Protein AF-A0AAN5C1B6-F1 (afdb_monomer)

Nearest PDB structures (foldseek):
  8b9a-assembly1_B  TM=6.466E-01  e=4.146E-03  Saccharomyces cerevisiae
  4cc9-assembly1_B  TM=4.561E-01  e=5.018E+00  Simian immunodeficiency virus
  4r50-assembly1_B-5  TM=3.275E-01  e=6.320E+00  Bacillus cereus ATCC 14579
  2lp4-assembly1_A  TM=2.470E-01  e=6.320E+00  Escherichia coli K-12

Mean predicted aligned error: 12.23 Å

Solvent-accessible surface area (backbone atoms only — not comparable to full-atom values): 6405 Å² total; per-residue (Å²): 111,70,62,59,54,50,51,45,47,63,71,41,32,85,43,23,78,89,54,72,51,70,71,44,50,52,50,54,53,46,49,32,66,76,67,72,49,55,70,67,60,53,47,54,50,46,55,52,46,27,65,72,73,30,83,88,55,47,54,71,40,68,67,49,49,53,51,48,51,47,55,54,49,54,53,51,51,48,55,63,63,66,50,73,70,76,79,67,85,76,82,70,81,76,75,81,81,78,75,87,77,90,88,129

Sequence (104 aa):
MEDIVGELNELFAASSPDGLPKDVLAELQSLLRVHSIAPQELFYKWESFCLKMGSEETKLNLETVRLFKRDVQESLERETRSKPGRQLPTATPRAAAATDVFGM

pLDDT: mean 75.57, std 15.34, range [41.47, 89.94]

Organism: Aspergillus oryzae (NCBI:txid5062)

Radius of gyration: 24.55 Å; Cα contacts (8 Å, |Δi|>4): 51; chains: 1; bounding box: 38×21×89 Å

Secondary structure (DSSP, 8-state):
-HHHHHHHHHHHTTT-TT---HHHHHHHHHHHHHHT--HHHHHHHHHHHHHHH-GGG-S--HHHHHHHHHHHHHHHHHHHHTS------------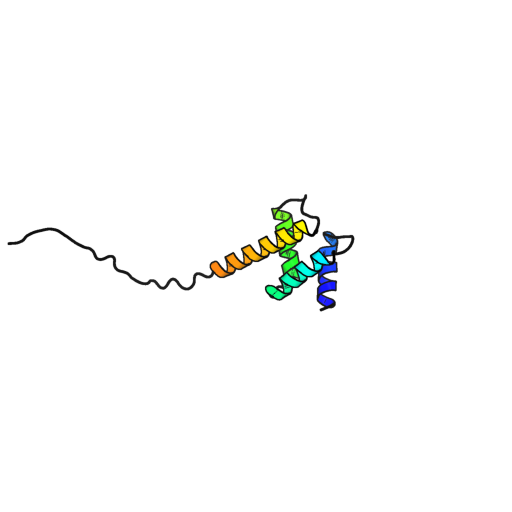---------

Structure (mmCIF, N/CA/C/O backbone):
data_AF-A0AAN5C1B6-F1
#
_entry.id   AF-A0AAN5C1B6-F1
#
loop_
_atom_site.group_PDB
_atom_site.id
_atom_site.type_symbol
_atom_site.label_atom_id
_atom_site.label_alt_id
_atom_site.label_comp_id
_atom_site.label_asym_id
_atom_site.label_entity_id
_atom_site.label_seq_id
_atom_site.pdbx_PD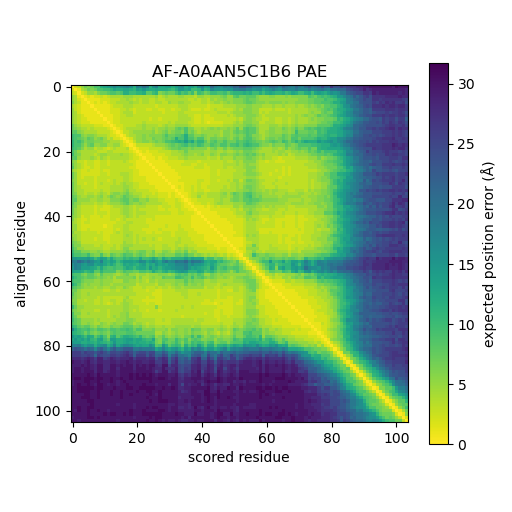B_ins_code
_atom_site.Cartn_x
_atom_site.Cartn_y
_atom_site.Cartn_z
_atom_site.occupancy
_atom_site.B_iso_or_equiv
_atom_site.auth_seq_id
_atom_site.auth_comp_id
_atom_site.auth_asym_id
_atom_site.auth_atom_id
_atom_site.pdbx_PDB_model_num
ATOM 1 N N . MET A 1 1 ? -10.212 -5.250 -12.655 1.00 53.31 1 MET A N 1
ATOM 2 C CA . MET A 1 1 ? -9.230 -5.984 -11.798 1.00 53.31 1 MET A CA 1
ATOM 3 C C . MET A 1 1 ? -7.877 -6.022 -12.492 1.00 53.31 1 MET A C 1
ATOM 5 O O . MET A 1 1 ? -6.874 -5.851 -11.816 1.00 53.31 1 MET A O 1
ATOM 9 N N . GLU A 1 2 ? -7.846 -6.191 -13.819 1.00 59.50 2 GLU A N 1
ATOM 10 C CA . GLU A 1 2 ? -6.643 -5.985 -14.644 1.00 59.50 2 GLU A CA 1
ATOM 11 C C . GLU A 1 2 ? -6.057 -4.572 -14.481 1.00 59.50 2 GLU A C 1
ATOM 13 O O . GLU A 1 2 ? -4.842 -4.426 -14.418 1.00 59.50 2 GLU A O 1
ATOM 18 N N . ASP A 1 3 ? -6.908 -3.567 -14.265 1.00 78.50 3 ASP A N 1
ATOM 19 C CA . ASP A 1 3 ? -6.522 -2.170 -14.009 1.00 78.50 3 ASP A CA 1
ATOM 20 C C . ASP A 1 3 ? -5.631 -2.035 -12.762 1.00 78.50 3 ASP A C 1
ATOM 22 O O . ASP A 1 3 ? -4.580 -1.408 -12.798 1.00 78.50 3 ASP A O 1
ATOM 26 N N . ILE A 1 4 ? -5.993 -2.739 -11.683 1.00 84.06 4 ILE A N 1
ATOM 27 C CA . ILE A 1 4 ? -5.265 -2.729 -10.404 1.00 84.06 4 ILE A CA 1
ATOM 28 C C . ILE A 1 4 ? -3.884 -3.372 -10.568 1.00 84.06 4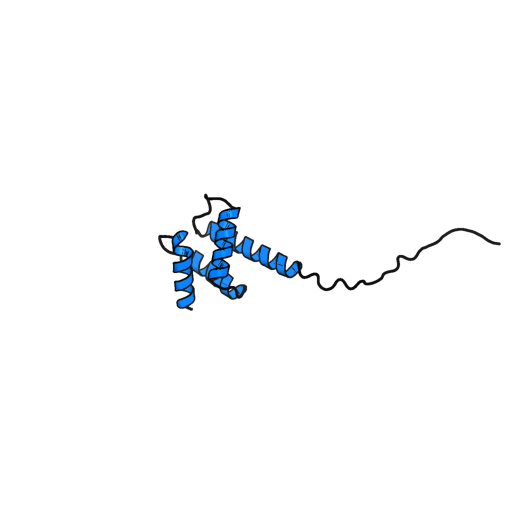 ILE A C 1
ATOM 30 O O . ILE A 1 4 ? -2.909 -2.954 -9.951 1.00 84.06 4 ILE A O 1
ATOM 34 N N . VAL A 1 5 ? -3.797 -4.417 -11.393 1.00 85.12 5 VAL A N 1
ATOM 35 C CA . VAL A 1 5 ? -2.529 -5.089 -11.685 1.00 85.12 5 VAL A CA 1
ATOM 36 C C . VAL A 1 5 ? -1.619 -4.193 -12.521 1.00 85.12 5 VAL A C 1
ATOM 38 O O . VAL A 1 5 ? -0.416 -4.163 -12.264 1.00 85.12 5 VAL A O 1
ATOM 41 N N . GLY A 1 6 ? -2.182 -3.461 -13.484 1.00 86.31 6 GLY A N 1
ATOM 42 C CA . GLY A 1 6 ? -1.467 -2.438 -14.247 1.00 86.31 6 GLY A CA 1
ATOM 43 C C . GLY A 1 6 ? -0.906 -1.351 -13.335 1.00 86.31 6 GLY A C 1
ATOM 44 O O . GLY A 1 6 ? 0.306 -1.164 -13.299 1.00 86.31 6 GLY A O 1
ATOM 45 N N . GLU A 1 7 ? -1.758 -0.743 -12.505 1.00 88.56 7 GLU A N 1
ATOM 46 C CA . GLU A 1 7 ? -1.352 0.295 -11.548 1.00 88.56 7 GLU A CA 1
ATOM 47 C C . GLU A 1 7 ? -0.268 -0.191 -10.581 1.00 88.56 7 GLU A C 1
ATOM 49 O O . GLU A 1 7 ? 0.705 0.517 -10.337 1.00 88.56 7 GLU A O 1
ATOM 54 N N . LEU A 1 8 ? -0.391 -1.408 -10.040 1.00 88.38 8 LEU A N 1
ATOM 55 C CA . LEU A 1 8 ? 0.646 -1.978 -9.177 1.00 88.38 8 LEU A CA 1
ATOM 56 C C . LEU A 1 8 ? 1.972 -2.146 -9.929 1.00 88.38 8 LEU A C 1
ATOM 58 O O . LEU A 1 8 ? 3.020 -1.814 -9.388 1.00 88.38 8 LEU A O 1
ATOM 62 N N . ASN A 1 9 ? 1.955 -2.637 -11.168 1.00 87.19 9 ASN A N 1
ATOM 63 C CA . ASN A 1 9 ? 3.192 -2.758 -11.938 1.00 87.19 9 ASN A CA 1
ATOM 64 C C . ASN A 1 9 ? 3.818 -1.392 -12.232 1.00 87.19 9 ASN A C 1
ATOM 66 O O . ASN A 1 9 ? 5.033 -1.270 -12.128 1.00 87.19 9 ASN A O 1
ATOM 70 N N . GLU A 1 10 ? 3.020 -0.369 -12.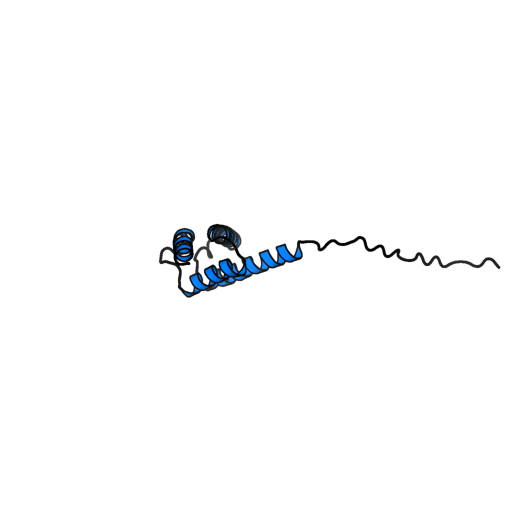543 1.00 88.50 10 GLU A N 1
ATOM 71 C CA . GLU A 1 10 ? 3.529 0.986 -12.786 1.00 88.50 10 GLU A CA 1
ATOM 72 C C . GLU A 1 10 ? 4.106 1.625 -11.518 1.00 88.50 10 GLU A C 1
ATOM 74 O O . GLU A 1 10 ? 5.222 2.144 -11.542 1.00 88.50 10 GLU A O 1
ATOM 79 N N . LEU A 1 11 ? 3.389 1.543 -10.394 1.00 88.69 11 LEU A N 1
ATOM 80 C CA . LEU A 1 11 ? 3.826 2.115 -9.117 1.00 88.69 11 LEU A CA 1
ATOM 81 C C . LEU A 1 11 ? 5.104 1.441 -8.607 1.00 88.69 11 LEU A C 1
ATOM 83 O O . LEU A 1 11 ? 6.040 2.112 -8.181 1.00 88.69 11 LEU A O 1
ATOM 87 N N . PHE A 1 12 ? 5.173 0.112 -8.686 1.00 86.00 12 PHE A N 1
ATOM 88 C CA . PHE A 1 12 ? 6.296 -0.662 -8.161 1.00 86.00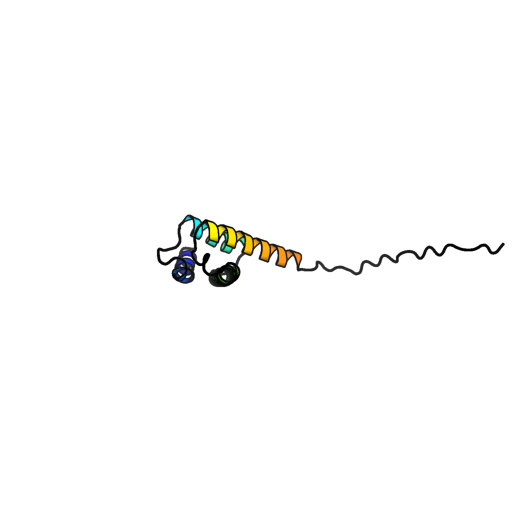 12 PHE A CA 1
ATOM 89 C C . PHE A 1 12 ? 7.409 -0.930 -9.187 1.00 86.00 12 PHE A C 1
ATOM 91 O O . PHE A 1 12 ? 8.395 -1.591 -8.849 1.00 86.00 12 PHE A O 1
ATOM 98 N N . ALA A 1 13 ? 7.318 -0.382 -10.404 1.00 84.06 13 ALA A N 1
ATOM 99 C CA . ALA A 1 13 ? 8.351 -0.512 -11.437 1.00 84.06 13 ALA A CA 1
ATOM 100 C C . ALA A 1 13 ? 9.735 -0.045 -10.951 1.00 84.06 13 ALA A C 1
ATOM 102 O O . ALA A 1 13 ? 10.757 -0.608 -11.340 1.00 84.06 13 ALA A O 1
ATOM 103 N N . ALA A 1 14 ? 9.777 0.952 -10.060 1.00 80.12 14 ALA A N 1
ATOM 104 C CA . ALA A 1 14 ? 11.016 1.449 -9.465 1.00 80.12 14 ALA A CA 1
ATOM 105 C C . ALA A 1 14 ? 11.698 0.420 -8.539 1.00 80.12 14 ALA A C 1
ATOM 107 O O . ALA A 1 14 ? 12.926 0.361 -8.486 1.00 80.12 14 ALA A O 1
ATOM 108 N N . SER A 1 15 ? 10.920 -0.403 -7.827 1.00 76.31 15 SER A N 1
ATOM 109 C CA . SER A 1 15 ? 11.430 -1.420 -6.889 1.00 76.31 15 SER A CA 1
ATOM 110 C C . SER A 1 15 ? 11.617 -2.801 -7.534 1.00 76.31 15 SER A C 1
ATOM 112 O O . SER A 1 15 ? 12.405 -3.612 -7.042 1.00 76.31 15 SER A O 1
ATOM 114 N N . SER A 1 16 ? 10.920 -3.061 -8.644 1.00 76.38 16 SER A N 1
ATOM 115 C CA . SER A 1 16 ? 11.019 -4.280 -9.456 1.00 76.38 16 SER A CA 1
ATOM 116 C C . SER A 1 16 ? 11.073 -3.930 -10.950 1.00 76.38 16 SER A C 1
ATOM 118 O O . SER A 1 16 ? 10.067 -4.067 -11.647 1.00 76.38 16 SER A O 1
ATOM 120 N N . PRO A 1 17 ? 12.242 -3.518 -11.477 1.00 72.00 17 PRO A N 1
ATOM 121 C CA . PRO A 1 17 ? 12.387 -3.157 -12.892 1.00 72.00 17 PRO A CA 1
ATOM 122 C C . PRO A 1 17 ? 12.194 -4.343 -13.853 1.00 72.00 17 PRO A C 1
ATOM 124 O O . PRO A 1 17 ? 11.889 -4.134 -15.022 1.00 72.00 17 PRO A O 1
ATOM 127 N N . ASP A 1 18 ? 12.339 -5.579 -13.365 1.00 75.94 18 ASP A N 1
ATOM 128 C CA . ASP A 1 18 ? 12.084 -6.822 -14.117 1.00 75.94 18 ASP A CA 1
ATOM 129 C C . ASP A 1 18 ? 10.592 -7.235 -14.104 1.00 75.94 18 ASP A C 1
ATOM 131 O O . ASP A 1 18 ? 10.197 -8.228 -14.710 1.00 75.94 18 ASP A O 1
ATOM 135 N N . GLY A 1 19 ? 9.746 -6.454 -13.422 1.00 75.38 19 GLY A N 1
ATOM 136 C CA . GLY A 1 19 ? 8.331 -6.741 -13.207 1.00 75.38 19 GLY A CA 1
ATOM 137 C C . GLY A 1 19 ? 8.051 -7.448 -11.881 1.00 75.38 19 GLY A C 1
ATOM 138 O O . GLY A 1 19 ? 8.920 -8.073 -11.268 1.00 75.38 19 GLY A O 1
ATOM 139 N N . LEU A 1 20 ? 6.808 -7.329 -11.407 1.00 82.38 20 LEU A N 1
ATOM 140 C CA . LEU A 1 20 ? 6.385 -7.939 -10.149 1.00 82.38 20 LEU A CA 1
ATOM 141 C C . LEU A 1 20 ? 6.219 -9.462 -10.308 1.00 82.38 20 LEU A C 1
ATOM 143 O O . LEU A 1 20 ? 5.415 -9.909 -11.135 1.00 82.38 20 LEU A O 1
ATOM 147 N N . PRO A 1 21 ? 6.892 -10.285 -9.479 1.00 86.50 21 PRO A N 1
ATOM 148 C CA . PRO A 1 21 ? 6.664 -11.725 -9.458 1.00 86.50 21 PRO A CA 1
ATOM 149 C C . PRO A 1 21 ? 5.199 -12.048 -9.158 1.00 86.50 21 PRO A C 1
ATOM 151 O O . PRO A 1 21 ? 4.546 -11.362 -8.370 1.00 86.50 21 PRO A O 1
ATOM 154 N N . LYS A 1 22 ? 4.688 -13.150 -9.713 1.00 85.62 22 LYS A N 1
ATOM 155 C CA . LYS A 1 22 ? 3.297 -13.582 -9.492 1.00 85.62 22 LYS A CA 1
ATOM 156 C C . LYS A 1 22 ? 2.948 -13.744 -8.012 1.00 85.62 22 LYS A C 1
ATOM 158 O O . LYS A 1 22 ? 1.880 -13.301 -7.597 1.00 85.62 22 LYS A O 1
ATOM 163 N N . ASP A 1 23 ? 3.845 -14.334 -7.224 1.00 87.19 23 ASP A N 1
ATOM 164 C CA . ASP A 1 23 ? 3.647 -14.529 -5.784 1.00 87.19 23 ASP A CA 1
ATOM 165 C C . ASP A 1 23 ? 3.547 -13.201 -5.027 1.00 87.19 23 ASP A C 1
ATOM 167 O O . ASP A 1 23 ? 2.680 -13.016 -4.179 1.00 87.19 23 ASP A O 1
ATOM 171 N N . VAL A 1 24 ? 4.397 -12.240 -5.380 1.00 88.69 24 VAL A N 1
ATOM 172 C CA . VAL A 1 24 ? 4.406 -10.896 -4.796 1.00 88.69 24 VAL A CA 1
ATOM 173 C C . VAL A 1 24 ? 3.122 -10.146 -5.139 1.00 88.69 24 VAL A C 1
ATOM 175 O O . VAL A 1 24 ? 2.460 -9.575 -4.275 1.00 88.69 24 VAL A O 1
ATOM 178 N N . LEU A 1 25 ? 2.754 -10.166 -6.413 1.00 88.88 25 LEU A N 1
ATOM 179 C CA . LEU A 1 25 ? 1.581 -9.487 -6.941 1.00 88.88 25 LEU A CA 1
ATOM 180 C C . LEU A 1 25 ? 0.284 -10.064 -6.350 1.00 88.88 25 LEU A C 1
ATOM 182 O O . LEU A 1 25 ? -0.652 -9.311 -6.074 1.00 88.88 25 LEU A O 1
ATOM 186 N N . ALA A 1 26 ? 0.242 -11.373 -6.085 1.00 89.88 26 ALA A N 1
ATOM 187 C CA . ALA A 1 26 ? -0.857 -12.012 -5.364 1.00 89.88 26 ALA A CA 1
ATOM 188 C C . ALA A 1 26 ? -0.977 -11.505 -3.914 1.00 89.88 26 ALA A C 1
ATOM 190 O O . ALA A 1 26 ? -2.086 -11.206 -3.463 1.00 89.88 26 ALA A O 1
ATOM 191 N N . GLU A 1 27 ? 0.145 -11.347 -3.206 1.00 89.81 27 GLU A N 1
ATOM 192 C CA . GLU A 1 27 ? 0.165 -10.821 -1.834 1.00 89.81 27 GLU A CA 1
ATOM 193 C C . GLU A 1 27 ? -0.274 -9.347 -1.778 1.00 89.81 27 GLU A C 1
ATOM 195 O O . GLU A 1 27 ? -1.117 -8.993 -0.949 1.00 89.81 27 GLU A O 1
ATOM 200 N N . LEU A 1 28 ? 0.214 -8.500 -2.694 1.00 88.31 28 LEU A N 1
ATOM 201 C CA . LEU A 1 28 ? -0.193 -7.089 -2.793 1.00 88.31 28 LEU A CA 1
ATOM 202 C C . LEU A 1 28 ? -1.694 -6.961 -3.089 1.00 88.31 28 LEU A C 1
ATOM 204 O O . LEU A 1 28 ? -2.407 -6.232 -2.400 1.00 88.31 28 LEU A O 1
ATOM 208 N N . GLN A 1 29 ? -2.219 -7.735 -4.044 1.00 89.31 29 GLN A N 1
ATOM 209 C CA . GLN A 1 29 ? -3.662 -7.777 -4.313 1.00 89.31 29 GLN A CA 1
ATOM 210 C C . GLN A 1 29 ? -4.475 -8.285 -3.120 1.00 89.31 29 GLN A C 1
ATOM 212 O O . GLN A 1 29 ? -5.620 -7.865 -2.924 1.00 89.31 29 GLN A O 1
ATOM 217 N N . SER A 1 30 ? -3.925 -9.216 -2.339 1.00 89.31 30 SER A N 1
ATOM 218 C CA . SER A 1 30 ? -4.570 -9.673 -1.113 1.00 89.31 30 SER A CA 1
ATOM 219 C C . SER A 1 30 ? -4.662 -8.539 -0.096 1.00 89.31 30 SER A C 1
ATOM 221 O O . SER A 1 30 ? -5.721 -8.361 0.495 1.00 89.31 30 SER A O 1
ATOM 223 N N . LEU A 1 31 ? -3.602 -7.746 0.083 1.00 87.00 31 LEU A N 1
ATOM 224 C CA . LEU A 1 31 ? -3.602 -6.595 0.990 1.00 87.00 31 LEU A CA 1
ATOM 225 C C . LEU A 1 31 ? -4.626 -5.533 0.574 1.00 87.00 31 LEU A C 1
ATOM 227 O O . LEU A 1 31 ? -5.412 -5.099 1.415 1.00 87.00 31 LEU A O 1
ATOM 231 N N . LEU A 1 32 ? -4.676 -5.176 -0.716 1.00 88.06 32 LEU A N 1
ATOM 232 C CA . LEU A 1 32 ? -5.664 -4.225 -1.244 1.00 88.06 32 LEU A CA 1
ATOM 233 C C . LEU A 1 32 ? -7.099 -4.685 -0.957 1.00 88.06 32 LEU A C 1
ATOM 235 O O . LEU A 1 32 ? -7.916 -3.901 -0.480 1.00 88.06 32 LEU A O 1
ATOM 239 N N . ARG A 1 33 ? -7.404 -5.966 -1.212 1.00 86.75 33 ARG A N 1
ATOM 240 C CA . ARG A 1 33 ? -8.753 -6.523 -1.019 1.00 86.75 33 ARG A CA 1
ATOM 241 C C . ARG A 1 33 ? -9.141 -6.685 0.445 1.00 86.75 33 ARG A C 1
ATOM 243 O O . ARG A 1 33 ? -10.280 -6.405 0.794 1.00 86.75 33 ARG A O 1
ATOM 250 N N . VAL A 1 34 ? -8.228 -7.166 1.287 1.00 86.19 34 VAL A N 1
ATOM 251 C CA . VAL A 1 34 ? -8.512 -7.433 2.707 1.00 86.19 34 VAL A CA 1
ATOM 252 C C . VAL A 1 34 ? -8.659 -6.132 3.488 1.00 86.19 34 VAL A C 1
ATOM 254 O O . VAL A 1 34 ? -9.510 -6.038 4.369 1.00 86.19 34 VAL A O 1
ATOM 257 N N . HIS A 1 35 ? -7.849 -5.126 3.161 1.00 81.38 35 HIS A N 1
ATOM 258 C CA . HIS A 1 35 ? -7.814 -3.870 3.903 1.00 81.38 35 HIS A CA 1
ATOM 259 C C . HIS A 1 35 ? -8.550 -2.720 3.209 1.00 81.38 35 HIS A C 1
ATOM 261 O O . HIS A 1 35 ? -8.611 -1.632 3.773 1.00 81.38 35 HIS A O 1
ATOM 267 N N . SER A 1 36 ? -9.131 -2.948 2.024 1.00 84.94 36 SER A N 1
ATOM 268 C CA . SER A 1 36 ? -9.821 -1.928 1.218 1.00 84.94 36 SER A CA 1
ATOM 269 C C . SER A 1 36 ? -9.008 -0.636 1.062 1.00 84.94 36 SER A C 1
ATOM 271 O O . SER A 1 36 ? -9.543 0.465 1.174 1.00 84.94 36 SER A O 1
ATOM 273 N N . ILE A 1 37 ? -7.701 -0.773 0.829 1.00 85.62 37 ILE A N 1
ATOM 274 C CA . ILE A 1 37 ? -6.782 0.352 0.603 1.00 85.62 37 ILE A CA 1
ATOM 275 C C . ILE A 1 37 ? -6.482 0.510 -0.887 1.00 85.62 37 ILE A C 1
ATOM 277 O O . ILE A 1 37 ? -6.545 -0.456 -1.648 1.00 85.62 37 ILE A O 1
ATOM 281 N N . ALA A 1 38 ? -6.163 1.735 -1.304 1.00 89.88 38 ALA A N 1
ATOM 282 C CA . ALA A 1 38 ? -5.832 2.043 -2.690 1.00 89.88 38 ALA A CA 1
ATOM 283 C C . ALA A 1 38 ? -4.418 1.547 -3.071 1.00 89.88 38 ALA A C 1
ATOM 285 O O . ALA A 1 38 ? -3.545 1.473 -2.200 1.00 89.88 38 ALA A O 1
ATOM 286 N N . PRO A 1 39 ? -4.147 1.271 -4.364 1.00 89.75 39 PRO A N 1
ATOM 287 C CA . PRO A 1 39 ? -2.814 0.900 -4.852 1.00 89.75 39 PRO A CA 1
ATOM 288 C C . PRO A 1 39 ? -1.738 1.922 -4.476 1.00 89.75 39 PRO A C 1
ATOM 290 O O . PRO A 1 39 ? -0.671 1.550 -3.993 1.00 89.75 39 PRO A O 1
ATOM 293 N N . GLN A 1 40 ? -2.048 3.215 -4.615 1.00 89.62 40 GLN A N 1
ATOM 294 C CA . GLN A 1 40 ? -1.138 4.296 -4.233 1.00 89.62 40 GLN A CA 1
ATOM 295 C C . GLN A 1 40 ? -0.855 4.333 -2.725 1.00 89.62 40 GLN A C 1
ATOM 297 O O . GLN A 1 40 ? 0.290 4.500 -2.322 1.00 89.62 40 GLN A O 1
ATOM 302 N N . GLU A 1 41 ? -1.869 4.120 -1.884 1.00 89.94 41 GLU A N 1
ATOM 303 C CA . GLU A 1 41 ? -1.698 4.055 -0.424 1.00 89.94 41 GLU A CA 1
ATOM 304 C C . GLU A 1 41 ? -0.799 2.882 -0.015 1.00 89.94 41 GLU A C 1
ATOM 306 O O . GLU A 1 41 ? 0.054 3.012 0.866 1.00 89.94 41 GLU A O 1
ATOM 311 N N . LEU A 1 42 ? -0.957 1.732 -0.679 1.00 89.81 42 LEU A N 1
ATOM 312 C CA . LEU A 1 42 ? -0.080 0.582 -0.477 1.00 89.81 42 LEU A CA 1
ATOM 313 C C . LEU A 1 42 ? 1.365 0.911 -0.878 1.00 89.81 42 LEU A C 1
ATOM 315 O O . LEU A 1 42 ? 2.291 0.561 -0.147 1.00 89.81 42 LEU A O 1
ATOM 319 N N . PHE A 1 43 ? 1.555 1.622 -1.991 1.00 89.81 43 PHE A N 1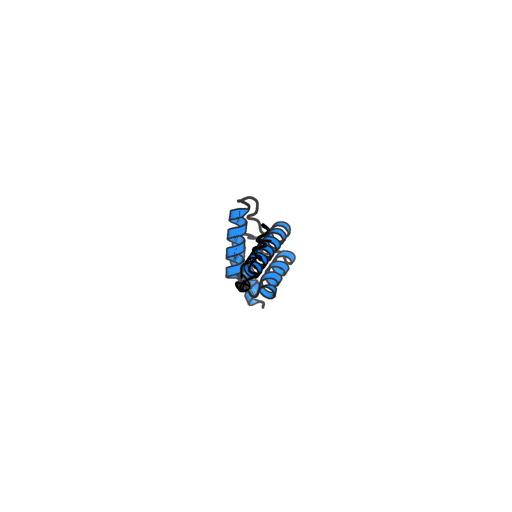
ATOM 320 C CA . PHE A 1 43 ? 2.870 2.075 -2.438 1.00 89.81 43 PHE A CA 1
ATOM 321 C C . PHE A 1 43 ? 3.525 3.046 -1.442 1.00 89.81 43 PHE A C 1
ATOM 323 O O . PHE A 1 43 ? 4.677 2.846 -1.070 1.00 89.81 43 PHE A O 1
ATOM 330 N N . TYR A 1 44 ? 2.796 4.027 -0.899 1.00 89.75 44 TYR A N 1
ATOM 331 C CA . TYR A 1 44 ? 3.343 4.924 0.131 1.00 89.75 44 TYR A CA 1
ATOM 332 C C . TYR A 1 44 ? 3.790 4.182 1.395 1.00 89.75 44 TYR A C 1
ATOM 334 O O . TYR A 1 44 ? 4.817 4.514 1.998 1.00 89.75 44 TYR A O 1
ATOM 342 N N . LYS A 1 45 ? 3.036 3.155 1.803 1.00 89.56 45 LYS A N 1
ATOM 343 C CA . LYS A 1 45 ? 3.430 2.292 2.923 1.00 89.56 45 LYS A CA 1
ATOM 344 C C . LYS A 1 45 ? 4.682 1.486 2.591 1.00 89.56 45 LYS A C 1
ATOM 346 O O . LYS A 1 45 ? 5.531 1.342 3.466 1.00 89.56 45 LYS A O 1
ATOM 351 N N . TRP A 1 46 ? 4.811 0.992 1.361 1.00 88.12 46 TRP A N 1
ATOM 352 C CA . TRP A 1 46 ? 6.016 0.304 0.902 1.00 88.12 46 TRP A CA 1
ATOM 353 C C . TRP A 1 46 ? 7.239 1.223 0.928 1.00 88.12 46 TRP A C 1
ATOM 355 O O . TRP A 1 46 ? 8.244 0.862 1.530 1.00 88.12 46 TRP A O 1
ATOM 365 N N . GLU A 1 47 ? 7.137 2.435 0.383 1.00 87.69 47 GLU A N 1
ATOM 366 C CA . GLU A 1 47 ? 8.219 3.428 0.419 1.00 87.69 47 GLU A CA 1
ATOM 367 C C . GLU A 1 47 ? 8.626 3.752 1.865 1.00 87.69 47 GLU A C 1
ATOM 369 O O . GLU A 1 47 ? 9.808 3.799 2.204 1.00 87.69 47 GLU A O 1
ATOM 374 N N . SER A 1 48 ? 7.644 3.887 2.761 1.00 88.00 48 SER A N 1
ATOM 375 C CA . SER A 1 48 ? 7.890 4.088 4.195 1.00 88.00 48 SER A CA 1
ATOM 376 C C . SER A 1 48 ? 8.563 2.877 4.851 1.00 88.00 48 SER A C 1
ATOM 378 O O . SER A 1 48 ? 9.422 3.039 5.714 1.00 88.00 48 SER A O 1
ATOM 380 N N . PHE A 1 49 ? 8.176 1.657 4.476 1.00 86.88 49 PHE A N 1
ATOM 381 C CA . PHE A 1 49 ? 8.793 0.416 4.949 1.00 86.88 49 PHE A CA 1
ATOM 382 C C . PHE A 1 49 ? 10.243 0.295 4.469 1.00 86.88 49 PHE A C 1
ATOM 384 O O . PHE A 1 49 ? 11.136 0.027 5.269 1.00 86.88 49 PHE A O 1
ATOM 391 N N . CYS A 1 50 ? 10.480 0.595 3.197 1.00 85.00 50 CYS A N 1
ATOM 392 C CA . CYS A 1 50 ? 11.791 0.644 2.568 1.00 85.00 50 CYS A CA 1
ATOM 393 C C . CYS A 1 50 ? 12.722 1.652 3.272 1.00 85.00 50 CYS A C 1
ATOM 395 O O . CYS A 1 50 ? 13.858 1.331 3.621 1.00 85.00 50 CYS A O 1
ATOM 397 N N . LEU A 1 51 ? 12.202 2.841 3.598 1.00 84.69 51 LEU A N 1
ATOM 398 C CA . LEU A 1 51 ? 12.912 3.845 4.397 1.00 84.69 51 LEU A CA 1
ATOM 399 C C . LEU A 1 51 ? 13.216 3.369 5.829 1.00 84.69 51 LEU A C 1
ATOM 401 O O . LEU A 1 51 ? 14.272 3.704 6.362 1.00 84.69 51 LEU A O 1
ATOM 405 N N . LYS A 1 52 ? 12.310 2.602 6.455 1.00 84.38 52 LYS A N 1
ATOM 406 C CA . LYS A 1 52 ? 12.484 2.061 7.818 1.00 84.38 52 LYS A CA 1
ATOM 407 C C . LYS A 1 52 ? 13.538 0.950 7.884 1.00 84.38 52 LYS A C 1
ATOM 409 O O . LYS A 1 52 ? 14.322 0.939 8.829 1.00 84.38 52 LYS A O 1
ATOM 414 N N . MET A 1 53 ? 13.538 0.021 6.927 1.00 79.50 53 MET A N 1
ATOM 415 C CA . MET A 1 53 ? 14.460 -1.126 6.910 1.00 79.50 53 MET A CA 1
ATOM 416 C C . MET A 1 53 ? 15.848 -0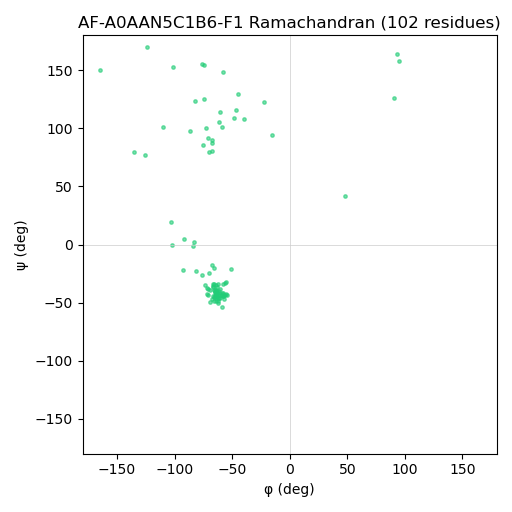.767 6.349 1.00 79.50 53 MET A C 1
ATOM 418 O O . MET A 1 53 ? 16.835 -1.413 6.688 1.00 79.50 53 MET A O 1
ATOM 422 N N . GLY A 1 54 ? 15.947 0.302 5.551 1.00 66.50 54 GLY A N 1
ATOM 423 C CA . GLY A 1 54 ? 17.196 0.762 4.939 1.00 66.50 54 GLY A CA 1
ATOM 424 C C . GLY A 1 54 ? 17.418 0.199 3.530 1.00 66.50 54 GLY A C 1
ATOM 425 O O . GLY A 1 54 ? 16.769 -0.757 3.111 1.00 66.50 54 GLY A O 1
ATOM 426 N N . SER A 1 55 ? 18.346 0.812 2.776 1.00 59.78 55 SER A N 1
ATOM 427 C CA . SER A 1 55 ? 18.557 0.595 1.326 1.00 59.78 55 SER A CA 1
ATOM 428 C C . SER A 1 55 ? 18.707 -0.864 0.869 1.00 59.78 55 SER A C 1
ATOM 430 O O . SER A 1 55 ? 18.502 -1.155 -0.312 1.00 59.78 55 SER A O 1
ATOM 432 N N . GLU A 1 56 ? 19.070 -1.780 1.765 1.00 60.09 56 GLU A N 1
ATOM 433 C CA . GLU A 1 56 ? 19.252 -3.203 1.463 1.00 60.09 56 GLU A CA 1
ATOM 434 C C . GLU A 1 56 ? 17.921 -3.927 1.170 1.00 60.09 56 GLU A C 1
ATOM 436 O O . GLU A 1 56 ? 17.907 -4.878 0.388 1.00 60.09 56 GLU A O 1
ATOM 441 N N . GLU A 1 57 ? 16.788 -3.419 1.674 1.00 61.47 57 GLU A N 1
ATOM 442 C CA . GLU A 1 57 ? 15.441 -3.984 1.463 1.00 61.47 57 GLU A CA 1
ATOM 443 C C . GLU A 1 57 ? 14.592 -3.209 0.438 1.00 61.47 57 GLU A C 1
ATOM 445 O O . GLU A 1 57 ? 13.376 -3.371 0.360 1.00 61.47 57 GLU A O 1
ATOM 450 N N . THR A 1 58 ? 15.233 -2.411 -0.421 1.00 68.06 58 THR A N 1
ATOM 451 C CA . THR A 1 58 ? 14.577 -1.719 -1.554 1.00 68.06 58 THR A CA 1
ATOM 452 C C . THR A 1 58 ? 14.089 -2.664 -2.649 1.00 68.06 58 THR A C 1
ATOM 454 O O . THR A 1 58 ? 13.255 -2.295 -3.478 1.00 68.06 58 THR A O 1
ATOM 457 N N . LYS A 1 59 ? 14.606 -3.897 -2.665 1.00 76.50 59 LYS A N 1
ATOM 458 C CA . LYS A 1 59 ? 14.213 -4.910 -3.638 1.00 76.50 59 LYS A CA 1
ATOM 459 C C . LYS A 1 59 ? 12.934 -5.591 -3.205 1.00 76.50 59 LYS A C 1
ATOM 461 O O . LYS A 1 59 ? 12.849 -6.225 -2.148 1.00 76.50 59 LYS A O 1
ATOM 466 N N . LEU A 1 60 ? 11.961 -5.525 -4.090 1.00 79.00 60 LEU A N 1
ATOM 467 C CA . LEU A 1 60 ? 10.658 -6.094 -3.848 1.00 79.00 60 LEU A CA 1
ATOM 468 C C . LEU A 1 60 ? 10.675 -7.573 -4.269 1.00 79.00 60 LEU A C 1
ATOM 470 O O . LEU A 1 60 ? 10.588 -7.934 -5.440 1.00 79.00 60 LEU A O 1
ATOM 474 N N . ASN A 1 61 ? 10.875 -8.427 -3.264 1.00 82.81 61 ASN A N 1
ATOM 475 C CA . ASN A 1 61 ? 11.000 -9.879 -3.343 1.00 82.81 61 ASN A CA 1
ATOM 476 C C . ASN A 1 61 ? 9.960 -10.527 -2.420 1.00 82.81 61 ASN A C 1
ATOM 478 O O . ASN A 1 61 ? 9.355 -9.871 -1.575 1.00 82.81 61 ASN A O 1
ATOM 482 N N . LEU A 1 62 ? 9.784 -11.845 -2.519 1.00 84.12 62 LEU A N 1
ATOM 483 C CA . LEU A 1 62 ? 8.828 -12.568 -1.673 1.00 84.12 62 LEU A CA 1
ATOM 484 C C . LEU A 1 62 ? 9.102 -12.394 -0.166 1.00 84.12 62 LEU A C 1
ATOM 486 O O . LEU A 1 62 ? 8.169 -12.354 0.630 1.00 84.12 62 LEU A O 1
ATOM 490 N N . GLU A 1 63 ? 10.367 -12.289 0.235 1.00 85.38 63 GLU A N 1
ATOM 491 C CA . GLU A 1 63 ? 10.738 -12.097 1.640 1.00 85.38 63 GLU A CA 1
ATOM 492 C C . GLU A 1 63 ? 10.348 -10.703 2.151 1.00 85.38 63 GLU A C 1
ATOM 494 O O . GLU A 1 63 ? 9.636 -10.590 3.153 1.00 85.38 63 GLU A O 1
ATOM 499 N N . THR A 1 64 ? 10.712 -9.653 1.411 1.00 86.31 64 THR A N 1
ATOM 500 C CA . THR A 1 64 ? 10.384 -8.264 1.759 1.00 86.31 64 THR A CA 1
ATOM 501 C C . THR A 1 64 ? 8.883 -8.001 1.679 1.00 86.31 64 THR A C 1
ATOM 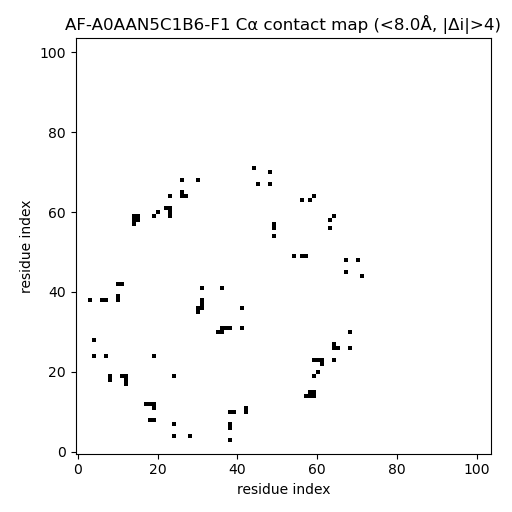503 O O . THR A 1 64 ? 8.342 -7.341 2.561 1.00 86.31 64 THR A O 1
ATOM 506 N N . VAL A 1 65 ? 8.155 -8.601 0.727 1.00 88.19 65 VAL A N 1
ATOM 507 C CA . VAL A 1 65 ? 6.686 -8.475 0.665 1.00 88.19 65 VAL A CA 1
ATOM 508 C C . VAL A 1 65 ? 5.998 -9.138 1.864 1.00 88.19 65 VAL A C 1
ATOM 510 O O . VAL A 1 65 ? 4.983 -8.638 2.346 1.00 88.19 65 VAL A O 1
ATOM 513 N N . ARG A 1 66 ? 6.546 -10.245 2.390 1.00 88.06 66 ARG A N 1
ATOM 514 C CA . ARG A 1 66 ? 6.025 -10.907 3.601 1.00 88.06 66 ARG A CA 1
ATOM 515 C C . ARG A 1 66 ? 6.287 -10.080 4.854 1.00 88.06 66 ARG A C 1
ATOM 517 O O . ARG A 1 66 ? 5.438 -10.038 5.744 1.00 88.06 66 ARG A O 1
ATOM 524 N N . LEU A 1 67 ? 7.452 -9.441 4.939 1.00 88.88 67 LEU A N 1
ATOM 525 C CA . LEU A 1 67 ? 7.769 -8.491 6.007 1.00 88.88 67 LEU A CA 1
ATOM 526 C C . LEU A 1 67 ? 6.840 -7.277 5.938 1.00 88.88 67 LEU A C 1
ATOM 528 O O . LEU A 1 67 ? 6.187 -6.951 6.926 1.00 88.88 67 LEU A O 1
ATOM 532 N N . PHE A 1 68 ? 6.688 -6.701 4.750 1.00 88.94 68 PHE A N 1
ATOM 533 C CA . PHE A 1 68 ? 5.782 -5.594 4.487 1.00 88.94 68 PHE A CA 1
ATOM 534 C C . PHE A 1 68 ? 4.324 -5.934 4.826 1.00 88.94 68 PHE A C 1
ATOM 536 O O . PHE A 1 68 ? 3.650 -5.162 5.502 1.00 88.94 68 PHE A O 1
ATOM 543 N N . LYS A 1 69 ? 3.837 -7.121 4.445 1.00 89.44 69 LYS A N 1
ATOM 544 C CA . LYS A 1 69 ? 2.495 -7.603 4.809 1.00 89.44 69 LYS A CA 1
ATOM 545 C C . LYS A 1 69 ? 2.286 -7.613 6.320 1.00 89.44 69 LYS A C 1
ATOM 547 O O . LYS A 1 69 ? 1.235 -7.173 6.778 1.00 89.44 69 LYS A O 1
ATOM 552 N N . ARG A 1 70 ? 3.278 -8.082 7.086 1.00 88.81 70 ARG A N 1
ATOM 553 C CA . ARG A 1 70 ? 3.227 -8.043 8.554 1.00 88.81 70 ARG A CA 1
ATOM 554 C C . ARG A 1 70 ? 3.204 -6.609 9.079 1.00 88.81 70 ARG A C 1
ATOM 556 O O . ARG A 1 70 ? 2.345 -6.308 9.892 1.00 88.81 70 ARG A O 1
ATOM 563 N N . ASP A 1 71 ? 4.056 -5.720 8.568 1.00 87.88 71 ASP A N 1
ATOM 564 C CA . ASP A 1 71 ? 4.081 -4.301 8.968 1.00 87.88 71 ASP A CA 1
ATOM 565 C C . ASP A 1 71 ? 2.733 -3.603 8.711 1.00 87.88 71 ASP A C 1
ATOM 567 O O . ASP A 1 71 ? 2.229 -2.872 9.567 1.00 87.88 71 ASP A O 1
ATOM 571 N N . VAL A 1 72 ? 2.099 -3.879 7.565 1.00 87.88 72 VAL A N 1
ATOM 572 C CA . VAL A 1 72 ? 0.764 -3.362 7.224 1.00 87.88 72 VAL A CA 1
ATOM 573 C C . VAL A 1 72 ? -0.300 -3.915 8.172 1.00 87.88 72 VAL A C 1
ATOM 575 O O . VAL A 1 72 ? -1.124 -3.145 8.671 1.00 87.88 72 VAL A O 1
ATOM 578 N N . GLN A 1 73 ? -0.277 -5.221 8.447 1.00 86.88 73 GLN A N 1
ATOM 579 C CA . GLN A 1 73 ? -1.212 -5.861 9.375 1.00 86.88 73 GLN A CA 1
ATOM 580 C C . GLN A 1 73 ? -1.062 -5.310 10.795 1.00 86.88 73 GLN A C 1
ATOM 582 O O . GLN A 1 73 ? -2.045 -4.828 11.352 1.00 86.88 73 GLN A O 1
ATOM 587 N N . GLU A 1 74 ? 0.157 -5.264 11.335 1.00 86.69 74 GLU A N 1
ATOM 588 C CA . GLU A 1 74 ? 0.414 -4.740 12.679 1.00 86.69 74 GLU A CA 1
ATOM 589 C C . GLU A 1 74 ? 0.028 -3.264 12.803 1.00 86.69 74 GLU A C 1
ATOM 591 O O . GLU A 1 74 ? -0.557 -2.851 13.808 1.00 86.69 74 GLU A O 1
ATOM 596 N N . SER A 1 75 ? 0.309 -2.461 11.772 1.00 83.12 75 SER A N 1
ATOM 597 C CA . SER A 1 75 ? -0.099 -1.054 11.734 1.00 83.12 75 SER A CA 1
ATOM 598 C C . SER A 1 75 ? -1.620 -0.915 11.817 1.00 83.12 75 SER A C 1
ATOM 600 O O . SER A 1 75 ? -2.125 -0.103 12.590 1.00 83.12 75 SER A O 1
ATOM 602 N N . LEU A 1 76 ? -2.366 -1.742 11.081 1.00 78.06 76 LEU A N 1
ATOM 603 C CA . LEU A 1 76 ? -3.832 -1.722 11.069 1.00 78.06 76 LEU A CA 1
ATOM 604 C C . LEU A 1 76 ? -4.452 -2.297 12.352 1.00 78.06 76 LEU A C 1
ATOM 606 O O . LEU A 1 76 ? -5.474 -1.793 12.829 1.00 78.06 76 LEU A O 1
ATOM 610 N N . GLU A 1 77 ? -3.836 -3.313 12.953 1.00 81.12 77 GLU A N 1
ATOM 611 C CA . GLU A 1 77 ? -4.222 -3.832 14.269 1.00 81.12 77 GLU A CA 1
ATOM 612 C C . GLU A 1 77 ? -4.011 -2.777 15.359 1.00 81.12 77 GLU A C 1
ATOM 614 O O . GLU A 1 77 ? -4.881 -2.576 16.215 1.00 81.12 77 GLU A O 1
ATOM 619 N N . ARG A 1 78 ? -2.894 -2.038 15.294 1.00 77.19 78 ARG A N 1
ATOM 620 C CA . ARG A 1 78 ? -2.647 -0.881 16.162 1.00 77.19 78 ARG A CA 1
ATOM 621 C C . ARG A 1 78 ? -3.703 0.192 15.982 1.00 77.19 78 ARG A C 1
ATOM 623 O O . ARG A 1 78 ? -4.206 0.671 16.992 1.00 77.19 78 ARG A O 1
ATOM 630 N N . GLU A 1 79 ? -4.063 0.555 14.757 1.00 69.00 79 GLU A N 1
ATOM 631 C CA . GLU A 1 79 ? -5.109 1.553 14.476 1.00 69.00 79 GLU A CA 1
ATOM 632 C C . GLU A 1 79 ? -6.474 1.107 15.026 1.00 69.00 79 GLU A C 1
ATOM 634 O O . GLU A 1 79 ? -7.191 1.880 15.667 1.00 69.00 79 GLU A O 1
ATOM 639 N N . THR A 1 80 ? -6.804 -0.176 14.863 1.00 64.19 80 THR A N 1
ATOM 640 C CA . THR A 1 80 ? -8.049 -0.774 15.368 1.00 64.19 80 THR A CA 1
ATOM 641 C C . THR A 1 80 ? -8.099 -0.773 16.897 1.00 64.19 80 THR A C 1
ATOM 643 O O . THR A 1 80 ? -9.133 -0.442 17.480 1.00 64.19 80 THR A O 1
ATOM 646 N N . ARG A 1 81 ? -6.978 -1.081 17.562 1.00 61.19 81 ARG A N 1
ATOM 647 C CA . ARG A 1 81 ? -6.847 -1.055 19.029 1.00 61.19 81 ARG A CA 1
ATOM 648 C C . ARG A 1 81 ? -6.723 0.362 19.600 1.00 61.19 81 ARG A C 1
ATOM 650 O O . ARG A 1 81 ? -7.093 0.591 20.748 1.00 61.19 81 ARG A O 1
ATOM 657 N N . SER A 1 82 ? -6.216 1.304 18.807 1.00 55.59 82 SER A N 1
ATOM 658 C CA . SER A 1 82 ? -6.022 2.713 19.177 1.00 55.59 82 SER A CA 1
ATOM 659 C C . SER A 1 82 ? -7.280 3.556 19.006 1.00 55.59 82 SER A C 1
ATOM 661 O O . SER A 1 82 ? -7.254 4.744 19.306 1.00 55.59 82 SER A O 1
ATOM 663 N N . LYS A 1 83 ? -8.406 2.958 18.604 1.00 52.78 83 LYS A N 1
ATOM 664 C CA . LYS A 1 83 ? -9.715 3.457 19.015 1.00 52.78 83 LYS A CA 1
ATOM 665 C C . LYS A 1 83 ? -9.866 3.089 20.489 1.00 52.78 83 LYS A C 1
ATOM 667 O O . LYS A 1 83 ? -10.199 1.933 20.759 1.00 52.78 83 LYS A O 1
ATOM 672 N N . PRO A 1 84 ? -9.647 4.005 21.458 1.00 52.91 84 PRO A N 1
ATOM 673 C CA . PRO A 1 84 ? -10.147 3.771 22.796 1.00 52.91 84 PRO A CA 1
ATOM 674 C C . PRO A 1 84 ? -11.655 3.618 22.632 1.00 52.91 84 PRO A C 1
ATOM 676 O O . PRO A 1 84 ? -12.383 4.596 22.448 1.00 52.91 84 PRO A O 1
ATOM 679 N N . GLY A 1 85 ? -12.126 2.370 22.635 1.00 49.84 85 GLY A N 1
ATOM 680 C CA . GLY A 1 85 ? -13.501 2.071 22.965 1.00 49.84 85 GLY A CA 1
ATOM 681 C C . GLY A 1 85 ? -13.746 2.842 24.243 1.00 49.84 85 GLY A C 1
ATOM 682 O O . GLY A 1 85 ? -13.094 2.559 25.244 1.00 49.84 85 GLY A O 1
ATOM 683 N N . ARG A 1 86 ? -14.543 3.907 24.112 1.00 51.88 86 ARG A N 1
ATOM 684 C CA . ARG A 1 86 ? -15.032 4.807 25.148 1.00 51.88 86 ARG A CA 1
ATOM 685 C C . ARG A 1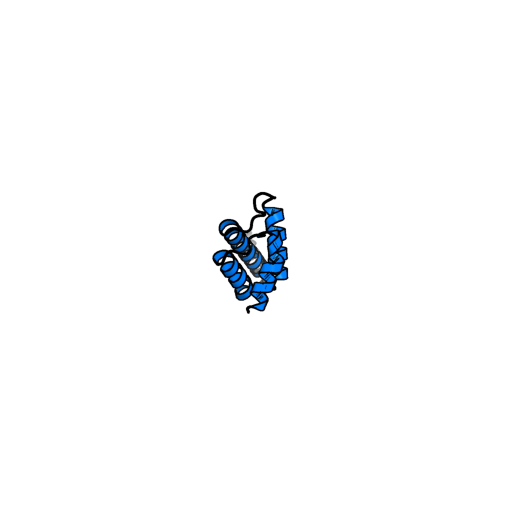 86 ? -14.818 4.164 26.516 1.00 51.88 86 ARG A C 1
ATOM 687 O O . ARG A 1 86 ? -15.652 3.373 26.952 1.00 51.88 86 ARG A O 1
ATOM 694 N N . GLN A 1 87 ? -13.698 4.476 27.173 1.00 52.50 87 GLN A N 1
ATOM 695 C CA . GLN A 1 87 ? -13.580 4.231 28.599 1.00 52.50 87 GLN A CA 1
ATOM 696 C C . GLN A 1 87 ? -14.578 5.201 29.214 1.00 52.50 87 GLN A C 1
ATOM 698 O O . GLN A 1 87 ? -14.288 6.366 29.473 1.00 52.50 87 GLN A O 1
ATOM 703 N N . LEU A 1 88 ? -15.819 4.730 29.309 1.00 52.03 88 LEU A N 1
ATOM 704 C CA . LEU A 1 88 ? -16.794 5.245 30.238 1.00 52.03 88 LEU A CA 1
ATOM 705 C C . LEU A 1 88 ? -16.057 5.389 31.574 1.00 52.03 88 LEU A C 1
ATOM 707 O O . LEU A 1 88 ? -15.383 4.438 31.986 1.00 52.03 88 LEU A O 1
ATOM 711 N N . PRO A 1 89 ? -16.129 6.551 32.239 1.00 48.72 89 PRO A N 1
ATOM 712 C CA . PRO A 1 89 ? -15.687 6.664 33.614 1.00 48.72 89 PRO A CA 1
ATOM 713 C C . PRO A 1 89 ? -16.660 5.838 34.456 1.00 48.72 89 PRO A C 1
ATOM 715 O O . PRO A 1 89 ? -17.615 6.362 35.025 1.00 48.72 89 PRO A O 1
ATOM 718 N N . THR A 1 90 ? -16.469 4.521 34.497 1.00 45.94 90 THR A N 1
ATOM 719 C CA . THR A 1 90 ? -17.194 3.666 35.426 1.00 45.94 90 THR A CA 1
ATOM 720 C C . THR A 1 90 ? -16.565 3.897 36.785 1.00 45.94 90 THR A C 1
ATOM 722 O O . THR A 1 90 ? -15.619 3.229 37.199 1.00 45.94 90 THR A O 1
ATOM 725 N N . ALA A 1 91 ? -17.079 4.936 37.437 1.00 51.31 91 ALA A N 1
ATOM 726 C CA . ALA A 1 91 ? -16.956 5.187 38.850 1.00 51.31 91 ALA A CA 1
ATOM 727 C C . ALA A 1 91 ? -17.082 3.865 39.614 1.00 51.31 91 ALA A C 1
ATOM 729 O O . ALA A 1 91 ? -18.158 3.286 39.723 1.00 51.31 91 ALA A O 1
ATOM 730 N N . THR A 1 92 ? -15.969 3.387 40.153 1.00 45.38 92 THR A N 1
ATOM 731 C CA . THR A 1 92 ? -16.005 2.556 41.349 1.00 45.38 92 THR A CA 1
ATOM 732 C C . THR A 1 92 ? -15.409 3.428 42.445 1.00 45.38 92 THR A C 1
ATOM 734 O O . THR A 1 92 ? -14.192 3.625 42.454 1.00 45.38 92 THR A O 1
ATOM 737 N N . PRO A 1 93 ? -16.224 4.048 43.323 1.00 50.56 93 PRO A N 1
ATOM 738 C CA . PRO A 1 93 ? -15.677 4.680 44.508 1.00 50.56 93 PRO A CA 1
ATOM 739 C C . PRO A 1 93 ? -14.986 3.570 45.295 1.00 50.56 93 PRO A C 1
ATOM 741 O O . PRO A 1 93 ? -15.622 2.613 45.738 1.00 50.56 93 PRO A O 1
ATOM 744 N N . ARG A 1 94 ? -13.661 3.657 45.419 1.00 50.53 94 ARG A N 1
ATOM 745 C CA . ARG A 1 94 ? -12.925 2.835 46.371 1.00 50.53 94 ARG A CA 1
ATOM 746 C C . ARG A 1 94 ? -13.471 3.217 47.739 1.00 50.53 94 ARG A C 1
ATOM 748 O O . ARG A 1 94 ? -13.223 4.324 48.208 1.00 50.53 94 ARG A O 1
ATOM 755 N N . ALA A 1 95 ? -14.278 2.328 48.310 1.00 48.19 95 ALA A N 1
ATOM 756 C CA . ALA A 1 95 ? -14.816 2.462 49.647 1.00 48.19 95 ALA A CA 1
ATOM 757 C C . ALA A 1 95 ? -13.675 2.854 50.593 1.00 48.19 95 ALA A C 1
ATOM 759 O O . ALA A 1 95 ? -12.706 2.109 50.762 1.00 48.19 95 ALA A O 1
ATOM 760 N N . ALA A 1 96 ? -13.775 4.054 51.162 1.00 50.28 96 ALA A N 1
ATOM 761 C CA . ALA A 1 96 ? -12.988 4.442 52.312 1.00 50.28 96 ALA A CA 1
ATOM 762 C C . ALA A 1 96 ? -13.476 3.581 53.480 1.00 50.28 96 ALA A C 1
ATOM 764 O O . ALA A 1 96 ? -14.431 3.927 54.170 1.00 50.28 96 ALA A O 1
ATOM 765 N N . ALA A 1 97 ? -12.852 2.418 53.663 1.00 50.88 97 ALA A N 1
ATOM 766 C CA . ALA A 1 97 ? -12.913 1.690 54.917 1.00 50.88 97 ALA A CA 1
ATOM 767 C C . ALA A 1 97 ? -12.100 2.490 55.946 1.00 50.88 97 ALA A C 1
ATOM 769 O O . ALA A 1 97 ? -10.925 2.218 56.183 1.00 50.88 97 ALA A O 1
ATOM 770 N N . ALA A 1 98 ? -12.721 3.540 56.486 1.00 51.47 98 ALA A N 1
ATOM 771 C CA . ALA A 1 98 ? -12.292 4.184 57.714 1.00 51.47 98 ALA A CA 1
ATOM 772 C C . ALA A 1 98 ? -12.619 3.221 58.863 1.00 51.47 98 ALA A C 1
ATOM 774 O O . ALA A 1 98 ? -13.744 3.161 59.354 1.00 51.47 98 ALA A O 1
ATOM 775 N N . THR A 1 99 ? -11.637 2.389 59.194 1.00 53.38 99 THR A N 1
ATOM 776 C CA . THR A 1 99 ? -11.526 1.754 60.506 1.00 53.38 99 THR A CA 1
ATOM 777 C C . THR A 1 99 ? -11.007 2.786 61.514 1.00 53.38 99 THR A C 1
ATOM 779 O O . THR A 1 99 ? -10.336 3.735 61.107 1.00 53.38 99 THR A O 1
ATOM 782 N N . ASP A 1 100 ? -11.326 2.546 62.793 1.00 56.00 100 ASP A N 1
ATOM 783 C CA . ASP A 1 100 ? -10.919 3.251 64.025 1.00 56.00 100 ASP A CA 1
ATOM 784 C C . ASP A 1 100 ? -11.864 4.400 64.452 1.00 56.00 100 ASP A C 1
ATOM 786 O O . ASP A 1 100 ? -12.166 5.294 63.674 1.00 56.00 100 ASP A O 1
ATOM 790 N N . VAL A 1 101 ? -12.405 4.483 65.676 1.00 56.81 101 VAL A N 1
ATOM 791 C CA . VAL A 1 101 ? -12.144 3.791 66.949 1.00 56.81 101 VAL A CA 1
ATOM 792 C C . VAL A 1 101 ? -13.332 4.031 67.906 1.00 56.81 101 VAL A C 1
ATOM 794 O O . VAL A 1 101 ? -14.010 5.052 67.830 1.00 56.81 101 VAL A O 1
ATOM 797 N N . PHE A 1 102 ? -13.570 3.061 68.786 1.00 48.34 102 PHE A N 1
ATOM 798 C CA . PHE A 1 102 ? -14.475 3.039 69.942 1.00 48.34 102 PHE A CA 1
ATOM 799 C C . PHE A 1 102 ? -14.887 4.398 70.546 1.00 48.34 102 PHE A C 1
ATOM 801 O O . PHE A 1 102 ? -14.062 5.143 71.072 1.00 48.34 102 PHE A O 1
ATOM 808 N N . GLY A 1 103 ? -16.201 4.623 70.595 1.00 54.69 103 GLY A N 1
ATOM 809 C CA . GLY A 1 103 ? -16.868 5.533 71.522 1.00 54.69 103 GLY A CA 1
ATOM 810 C C . GLY A 1 103 ? -17.966 4.774 72.262 1.00 54.69 103 GLY A C 1
ATOM 811 O O . GLY A 1 103 ? -19.128 4.874 71.880 1.00 54.69 103 GLY A O 1
ATOM 812 N N . MET A 1 104 ? -17.575 3.970 73.255 1.00 41.47 104 MET A N 1
ATOM 813 C CA . MET A 1 104 ? -18.433 3.403 74.305 1.00 41.47 104 MET A CA 1
ATOM 814 C C . MET A 1 104 ? -17.579 2.835 75.430 1.00 41.47 104 MET A C 1
ATOM 816 O O . MET A 1 104 ? -16.639 2.074 75.111 1.00 41.47 104 MET A O 1
#

Foldseek 3Di:
DVVLQVLLQVLCCQQPVVTDDPLLSVLLVVCCVVVVDHSVVLSVLLVVLCVVVDVVLSHRDPVSSVVSSVVSVVVVVCVVVVPPPPPDPPDDPPDPPPDDDDDD